Protein AF-A0A352J0R5-F1 (afdb_monomer)

Solvent-accessible surface area (backbone atoms only — not comparable to full-atom values): 6964 Å² total; per-residue (Å²): 135,89,49,68,48,77,48,75,54,64,66,65,82,40,68,66,54,45,51,51,40,41,73,80,72,39,68,82,33,79,90,40,80,91,36,18,59,86,78,42,65,75,86,76,53,65,68,56,52,54,53,46,40,64,73,76,41,72,78,52,58,39,37,41,41,34,20,84,75,66,77,66,92,88,60,70,81,84,41,87,41,55,41,82,39,43,51,73,81,66,46,63,71,96,64,57,87,76,91,55,65,70,66,56,58,73,42,67,87,104

Radius of gyration: 15.02 Å; Cα contacts (8 Å, |Δi|>4): 116; chains: 1; bounding box: 36×22×39 Å

Nearest PDB structures (foldseek):
  7sj2-assembly1_A  TM=8.884E-01  e=3.261E-08  Danio rerio
  7s6n-assembly1_A  TM=8.794E-01  e=9.632E-08  Danio rerio
  7s05-assembly1_A  TM=7.691E-01  e=1.262E-06  Homo sapiens
  7dxi-assembly1_B  TM=8.396E-01  e=7.848E-06  Drosophila melanogaster
  7s06-assembly1_B  TM=6.844E-01  e=3.483E-06  Homo sapiens

Foldseek 3Di:
DAAEAEDEAEACPPPVNQVVCCVPVNAQDCVDPLSHPVLHDDPVCVVVVVVCCVPPPVRHQAYEYEYCPDDDPPDDPPPNRYDYHYLVVQQDPVCPPDDDVVSSVVRPVD

Structure (mmCIF, N/CA/C/O backbone):
data_AF-A0A352J0R5-F1
#
_entry.id   AF-A0A352J0R5-F1
#
loop_
_atom_site.group_PDB
_atom_site.id
_atom_site.type_symbol
_atom_site.label_atom_id
_atom_site.label_alt_id
_atom_site.label_comp_id
_atom_site.label_asym_id
_atom_site.label_entity_id
_atom_site.label_seq_id
_atom_site.pdbx_PDB_ins_code
_atom_site.Cartn_x
_atom_site.Cartn_y
_atom_site.Cartn_z
_atom_site.occupancy
_atom_site.B_iso_or_equiv
_atom_site.auth_seq_id
_atom_site.auth_comp_id
_atom_site.auth_asym_id
_atom_site.auth_atom_id
_atom_site.pdbx_PDB_model_num
ATOM 1 N N . MET A 1 1 ? -21.538 7.563 12.787 1.00 81.69 1 MET A N 1
ATOM 2 C CA . MET A 1 1 ? -20.882 7.376 11.480 1.00 81.69 1 MET A CA 1
ATOM 3 C C . MET A 1 1 ? -19.617 6.594 11.735 1.00 81.69 1 MET A C 1
ATOM 5 O O . MET A 1 1 ? -18.847 7.007 12.594 1.00 81.69 1 MET A O 1
ATOM 9 N N . GLU A 1 2 ? -19.467 5.447 11.090 1.00 93.94 2 GLU A N 1
ATOM 10 C CA . GLU A 1 2 ? -18.232 4.671 11.166 1.00 93.94 2 GLU A CA 1
ATOM 11 C C . GLU A 1 2 ? -17.224 5.229 10.161 1.00 93.94 2 GLU A C 1
ATOM 13 O O . GLU A 1 2 ? -17.620 5.713 9.103 1.00 93.94 2 GLU A O 1
ATOM 18 N N . ILE A 1 3 ? -15.942 5.207 10.521 1.00 97.31 3 ILE A N 1
ATOM 19 C CA . ILE A 1 3 ? -14.856 5.731 9.693 1.00 97.31 3 ILE A CA 1
ATOM 20 C C . ILE A 1 3 ? -13.793 4.653 9.554 1.00 97.31 3 ILE A C 1
ATOM 22 O O . ILE A 1 3 ? -13.360 4.069 10.554 1.00 97.31 3 ILE A O 1
ATOM 26 N N . ASP A 1 4 ? -13.350 4.460 8.319 1.00 97.75 4 ASP A N 1
ATOM 27 C CA . ASP A 1 4 ? -12.259 3.570 7.959 1.00 97.75 4 ASP A CA 1
ATOM 28 C C . ASP A 1 4 ? -11.110 4.363 7.354 1.00 97.75 4 ASP A C 1
ATOM 30 O O . ASP A 1 4 ? -11.306 5.436 6.777 1.00 97.75 4 ASP A O 1
ATOM 34 N N . PHE A 1 5 ? -9.908 3.811 7.461 1.00 97.94 5 PHE A N 1
ATOM 35 C CA . PHE A 1 5 ? -8.747 4.306 6.736 1.00 97.94 5 PHE A CA 1
ATOM 36 C C . PHE A 1 5 ? -8.407 3.366 5.593 1.00 97.94 5 PHE A C 1
ATOM 38 O O . PHE A 1 5 ? -8.466 2.149 5.746 1.00 97.94 5 PHE A O 1
ATOM 45 N N . VAL A 1 6 ? -8.016 3.943 4.463 1.00 97.62 6 VAL A N 1
ATOM 46 C CA . VAL A 1 6 ? -7.487 3.214 3.313 1.00 97.62 6 VAL A CA 1
ATOM 47 C C . VAL A 1 6 ? -6.074 3.719 3.075 1.00 97.62 6 VAL A C 1
ATOM 49 O O . VAL A 1 6 ? -5.847 4.928 3.053 1.00 97.62 6 VAL A O 1
ATOM 52 N N . ILE A 1 7 ? -5.118 2.804 2.957 1.00 96.81 7 ILE A N 1
ATOM 53 C CA . ILE A 1 7 ? -3.718 3.144 2.710 1.00 96.81 7 ILE A CA 1
ATOM 54 C C . ILE A 1 7 ? -3.101 2.141 1.745 1.00 96.81 7 ILE A C 1
ATOM 56 O O . ILE A 1 7 ? -3.229 0.931 1.927 1.00 96.81 7 ILE A O 1
ATOM 60 N N . THR A 1 8 ? -2.428 2.665 0.726 1.00 96.56 8 THR A N 1
ATOM 61 C CA . THR A 1 8 ? -1.685 1.889 -0.266 1.00 96.56 8 THR A CA 1
ATOM 62 C C . THR A 1 8 ? -0.217 1.783 0.126 1.00 96.56 8 THR A C 1
ATOM 64 O O . THR A 1 8 ? 0.367 2.764 0.595 1.00 96.56 8 THR A O 1
ATOM 67 N N . TRP A 1 9 ? 0.406 0.634 -0.112 1.00 96.62 9 TRP A N 1
ATOM 68 C CA . TRP A 1 9 ? 1.843 0.457 0.096 1.00 96.62 9 TRP A CA 1
ATOM 69 C C . TRP A 1 9 ? 2.437 -0.601 -0.833 1.00 96.62 9 TRP A C 1
ATOM 71 O O . TRP A 1 9 ? 1.760 -1.547 -1.239 1.00 96.62 9 TRP A O 1
ATOM 81 N N . VAL A 1 10 ? 3.724 -0.432 -1.126 1.00 96.25 10 VAL A N 1
ATOM 82 C CA . VAL A 1 10 ? 4.558 -1.353 -1.892 1.00 96.25 10 VAL A CA 1
ATOM 83 C C . VAL A 1 10 ? 5.976 -1.347 -1.318 1.00 96.25 10 VAL A C 1
ATOM 85 O O . VAL A 1 10 ? 6.467 -0.307 -0.881 1.00 96.25 10 VAL A O 1
ATOM 88 N N . ASP A 1 11 ? 6.637 -2.497 -1.345 1.00 95.44 11 ASP A N 1
ATOM 89 C CA . ASP A 1 11 ? 8.071 -2.658 -1.141 1.00 95.44 11 ASP A CA 1
ATOM 90 C C . ASP A 1 11 ? 8.768 -2.813 -2.492 1.00 95.44 11 ASP A C 1
ATOM 92 O O . ASP A 1 11 ? 8.689 -3.858 -3.147 1.00 95.44 11 ASP A O 1
ATOM 96 N N . MET A 1 12 ? 9.493 -1.769 -2.895 1.00 93.94 12 MET A N 1
ATOM 97 C CA . MET A 1 12 ? 10.302 -1.784 -4.117 1.00 93.94 12 MET A CA 1
ATOM 98 C C . MET A 1 12 ? 11.494 -2.745 -4.066 1.00 93.94 12 MET A C 1
ATOM 100 O O . MET A 1 12 ? 12.139 -2.965 -5.092 1.00 93.94 12 MET A O 1
ATOM 104 N N . ASN A 1 13 ? 11.838 -3.278 -2.890 1.00 94.06 13 ASN A N 1
ATOM 105 C CA . ASN A 1 13 ? 12.942 -4.221 -2.729 1.00 94.06 13 ASN A CA 1
ATOM 106 C C . ASN A 1 13 ? 12.508 -5.683 -2.891 1.00 94.06 13 ASN A C 1
ATOM 108 O O . ASN A 1 13 ? 13.376 -6.555 -2.908 1.00 94.06 13 ASN A O 1
ATOM 112 N N . ASP A 1 14 ? 11.207 -5.972 -3.041 1.00 95.31 14 ASP A N 1
ATOM 113 C CA . ASP A 1 14 ? 10.740 -7.329 -3.343 1.00 95.31 14 ASP A CA 1
ATOM 114 C C . ASP A 1 14 ? 11.260 -7.756 -4.730 1.00 95.31 14 ASP A C 1
ATOM 116 O O . ASP A 1 14 ? 10.914 -7.131 -5.741 1.00 95.31 14 ASP A O 1
ATOM 120 N N . PRO A 1 15 ? 12.052 -8.843 -4.825 1.00 95.25 15 PRO A N 1
ATOM 121 C CA . PRO A 1 15 ? 12.601 -9.302 -6.097 1.00 95.25 15 PRO A CA 1
ATOM 122 C C . PRO A 1 15 ? 11.537 -9.650 -7.143 1.00 95.25 15 PRO A C 1
ATOM 124 O O . PRO A 1 15 ? 11.790 -9.518 -8.343 1.00 95.25 15 PRO A O 1
ATOM 127 N N . ARG A 1 16 ? 10.348 -10.101 -6.718 1.00 95.12 16 ARG A N 1
ATOM 128 C CA . ARG A 1 16 ? 9.235 -10.387 -7.637 1.00 95.12 16 ARG A CA 1
ATOM 129 C C . ARG A 1 16 ? 8.683 -9.094 -8.218 1.00 95.12 16 ARG A C 1
ATOM 131 O O . ARG A 1 16 ? 8.581 -8.980 -9.433 1.00 95.12 16 ARG A O 1
ATOM 138 N N . TRP A 1 17 ? 8.447 -8.100 -7.363 1.00 95.88 17 TRP A N 1
ATOM 139 C CA . TRP A 1 17 ? 7.988 -6.781 -7.792 1.00 95.88 17 TRP A CA 1
ATOM 140 C C . TRP A 1 17 ? 8.977 -6.126 -8.760 1.00 95.88 17 TRP A C 1
ATOM 142 O O . TRP A 1 17 ? 8.578 -5.650 -9.818 1.00 95.88 17 TRP A O 1
ATOM 152 N N . GLN A 1 18 ? 10.279 -6.170 -8.455 1.00 95.44 18 GLN A N 1
ATOM 153 C CA . GLN A 1 18 ? 11.322 -5.629 -9.336 1.00 95.44 18 GLN A CA 1
ATOM 154 C C . GLN A 1 18 ? 11.353 -6.321 -10.699 1.00 95.44 18 GLN A C 1
ATOM 156 O O . GLN A 1 18 ? 11.548 -5.665 -11.724 1.00 95.44 18 GLN A O 1
ATOM 161 N N . LYS A 1 19 ? 11.169 -7.647 -10.719 1.00 95.81 19 LYS A N 1
ATOM 162 C CA . LYS A 1 19 ? 11.106 -8.424 -11.957 1.00 95.81 19 LYS A CA 1
ATOM 163 C C . LYS A 1 19 ? 9.904 -8.009 -12.802 1.00 95.81 19 LYS A C 1
ATOM 165 O O . LYS A 1 19 ? 10.076 -7.771 -13.995 1.00 95.81 19 LYS A O 1
ATOM 170 N N . ASP A 1 20 ? 8.725 -7.903 -12.201 1.00 95.69 20 ASP A N 1
ATOM 171 C CA . ASP A 1 20 ? 7.508 -7.539 -12.927 1.00 95.69 20 ASP A CA 1
ATOM 172 C C . ASP A 1 20 ? 7.576 -6.083 -13.406 1.00 95.69 20 ASP A C 1
ATOM 174 O O . ASP A 1 20 ? 7.347 -5.811 -14.585 1.00 95.69 20 ASP A O 1
ATOM 178 N N . PHE A 1 21 ? 8.025 -5.157 -12.556 1.00 95.88 21 PHE A N 1
ATOM 179 C CA . PHE A 1 21 ? 8.264 -3.766 -12.943 1.00 95.88 21 PHE A CA 1
ATOM 180 C C . PHE A 1 21 ? 9.223 -3.673 -14.141 1.00 95.88 21 PHE A C 1
ATOM 182 O O . PHE A 1 21 ? 8.930 -2.988 -15.120 1.00 95.88 21 PHE A O 1
ATOM 189 N N . ALA A 1 22 ? 10.321 -4.439 -14.126 1.00 95.19 22 ALA A N 1
ATOM 190 C CA . ALA A 1 22 ? 11.277 -4.490 -15.231 1.00 95.19 22 ALA A CA 1
ATOM 191 C C . ALA A 1 22 ? 10.671 -4.977 -16.556 1.00 95.19 22 ALA A C 1
ATOM 193 O O . ALA A 1 22 ? 11.068 -4.491 -17.618 1.00 95.19 22 ALA A O 1
ATOM 194 N N . ILE A 1 23 ? 9.730 -5.923 -16.502 1.00 96.56 23 ILE A N 1
ATOM 195 C CA . ILE A 1 23 ? 9.058 -6.484 -17.682 1.00 96.56 23 ILE A CA 1
ATOM 196 C C . ILE A 1 23 ? 8.061 -5.483 -18.277 1.00 96.56 23 ILE A C 1
ATOM 198 O O . ILE A 1 23 ? 8.039 -5.309 -19.495 1.00 96.56 23 ILE A O 1
ATOM 202 N N . TYR A 1 24 ? 7.249 -4.833 -17.439 1.00 95.44 24 TYR A N 1
ATOM 203 C CA . TYR A 1 24 ? 6.096 -4.044 -17.895 1.00 95.44 24 TYR A CA 1
ATOM 204 C C . TYR A 1 24 ? 6.336 -2.530 -17.941 1.00 95.44 24 TYR A C 1
ATOM 206 O O . 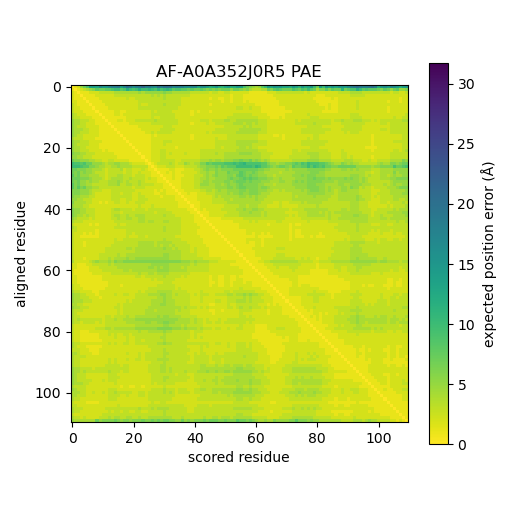TYR A 1 24 ? 5.677 -1.830 -18.706 1.00 95.44 24 TYR A O 1
ATOM 214 N N . SER A 1 25 ? 7.264 -2.008 -17.140 1.00 93.38 25 SER A N 1
ATOM 215 C CA . SER A 1 25 ? 7.565 -0.569 -17.030 1.00 93.38 25 SER A CA 1
ATOM 216 C C . SER A 1 25 ? 9.020 -0.228 -17.366 1.00 93.38 25 SER A C 1
ATOM 218 O O . SER A 1 25 ? 9.367 0.943 -17.496 1.00 93.38 25 SER A O 1
ATOM 220 N N . GLY A 1 26 ? 9.870 -1.237 -17.567 1.00 90.81 26 GLY A N 1
ATOM 221 C CA . GLY A 1 26 ? 11.297 -1.052 -17.797 1.00 90.81 26 GLY A CA 1
ATOM 222 C C . GLY A 1 26 ? 12.068 -0.881 -16.490 1.00 90.81 26 GLY A C 1
ATOM 223 O O . GLY A 1 26 ? 11.627 -1.268 -15.414 1.00 90.81 26 GLY A O 1
ATOM 224 N N . LYS A 1 27 ? 13.283 -0.345 -16.567 1.00 90.56 27 LYS A N 1
ATOM 225 C CA . LYS A 1 27 ? 14.141 -0.208 -15.384 1.00 90.56 27 LYS A CA 1
ATOM 226 C C . LYS A 1 27 ? 13.817 1.074 -14.630 1.00 90.56 27 LYS A C 1
ATOM 228 O O . LYS A 1 27 ? 13.413 2.063 -15.231 1.00 90.56 27 LYS A O 1
ATOM 233 N N . ILE A 1 28 ? 14.078 1.052 -13.326 1.00 92.69 28 ILE A N 1
ATOM 234 C CA . ILE A 1 28 ? 14.129 2.265 -12.517 1.00 92.69 28 ILE A CA 1
ATOM 235 C C . ILE A 1 28 ? 15.073 3.273 -13.180 1.00 92.69 28 ILE A C 1
ATOM 237 O O . ILE A 1 28 ? 16.230 2.961 -13.473 1.00 92.69 28 ILE A O 1
ATOM 241 N N . ASP A 1 29 ? 14.556 4.477 -13.397 1.00 94.06 29 ASP A N 1
ATOM 242 C CA . ASP A 1 29 ? 15.260 5.587 -14.023 1.00 94.06 29 ASP A CA 1
ATOM 243 C C . ASP A 1 29 ? 14.859 6.885 -13.321 1.00 94.06 29 ASP A C 1
ATOM 245 O O . ASP A 1 29 ? 13.761 7.407 -13.494 1.00 94.06 29 ASP A O 1
ATOM 249 N N . ASN A 1 30 ? 15.775 7.433 -12.522 1.00 94.88 30 ASN A N 1
ATOM 250 C CA . ASN A 1 30 ? 15.533 8.661 -11.768 1.00 94.88 30 ASN A CA 1
ATOM 251 C C . ASN A 1 30 ? 15.482 9.925 -12.645 1.00 94.88 30 ASN A C 1
ATOM 253 O O . ASN A 1 30 ? 15.173 10.999 -12.127 1.00 94.88 30 ASN A O 1
ATOM 257 N N . THR A 1 31 ? 15.758 9.823 -13.949 1.00 96.00 31 THR A N 1
ATOM 258 C CA . THR A 1 31 ? 15.536 10.918 -14.906 1.00 96.00 31 THR A CA 1
ATOM 259 C C . THR A 1 31 ? 14.086 10.981 -15.396 1.00 96.00 31 THR A C 1
ATOM 261 O O . THR A 1 31 ? 13.647 12.026 -15.879 1.00 96.00 31 THR A O 1
ATOM 264 N N . VAL A 1 32 ? 13.313 9.905 -15.203 1.00 93.81 32 VAL A N 1
ATOM 265 C CA . VAL A 1 32 ? 11.897 9.805 -15.567 1.00 93.81 32 VAL A CA 1
ATOM 266 C C . VAL A 1 32 ? 11.059 9.700 -14.295 1.00 93.81 32 VAL A C 1
ATOM 268 O O . VAL A 1 32 ? 11.127 8.734 -13.547 1.00 93.81 32 VAL A O 1
ATOM 271 N N . ASN A 1 33 ? 10.217 10.700 -14.042 1.00 89.25 33 ASN A N 1
ATOM 272 C CA . ASN A 1 33 ? 9.449 10.827 -12.796 1.00 89.25 33 ASN A CA 1
ATOM 273 C C . ASN A 1 33 ? 8.565 9.604 -12.460 1.00 89.25 33 ASN A C 1
ATOM 275 O O . ASN A 1 33 ? 8.379 9.286 -11.288 1.00 89.25 33 ASN A O 1
ATOM 279 N N . GLU A 1 34 ? 8.018 8.932 -13.475 1.00 89.81 34 GLU A N 1
ATOM 280 C CA . GLU A 1 34 ? 7.180 7.730 -13.328 1.00 89.81 34 GLU A CA 1
ATOM 281 C C . GLU A 1 34 ? 7.992 6.472 -12.982 1.00 89.81 34 GLU A C 1
ATOM 283 O O . GLU A 1 34 ? 7.460 5.547 -12.377 1.00 89.81 34 GLU A O 1
ATOM 288 N N . LEU A 1 35 ? 9.285 6.461 -13.324 1.00 93.25 35 LEU A N 1
ATOM 289 C CA . LEU A 1 35 ? 10.210 5.346 -13.103 1.00 93.25 35 LEU A CA 1
ATOM 290 C C . LEU A 1 35 ? 11.185 5.609 -11.948 1.00 93.25 35 LEU A C 1
ATOM 292 O O . LEU A 1 35 ? 12.072 4.797 -11.686 1.00 93.25 35 LEU A O 1
ATOM 296 N N . SER A 1 36 ? 11.057 6.748 -11.266 1.00 94.56 36 SER A N 1
ATOM 297 C CA . SER A 1 36 ? 11.963 7.122 -10.187 1.00 94.56 36 SER A CA 1
ATOM 298 C C . SER A 1 36 ? 11.709 6.295 -8.931 1.00 94.56 36 SER A C 1
ATOM 300 O O . SER A 1 36 ? 10.571 6.119 -8.497 1.00 94.56 36 SER A O 1
ATOM 302 N N . GLU A 1 37 ? 12.793 5.906 -8.258 1.00 93.81 37 GLU A N 1
ATOM 303 C CA . GLU A 1 37 ? 12.752 5.271 -6.935 1.00 93.81 37 GLU A CA 1
ATOM 304 C C . GLU A 1 37 ? 11.915 6.054 -5.925 1.00 93.81 37 GLU A C 1
ATOM 306 O O . GLU A 1 37 ? 11.296 5.467 -5.042 1.00 93.81 37 GLU A O 1
ATOM 311 N N . ALA A 1 38 ? 11.879 7.385 -6.041 1.00 93.00 38 ALA A N 1
ATOM 312 C CA . ALA A 1 38 ? 11.140 8.242 -5.123 1.00 93.00 38 ALA A CA 1
ATOM 313 C C . ALA A 1 38 ? 9.634 7.926 -5.087 1.00 93.00 38 ALA A C 1
ATOM 315 O O . ALA A 1 38 ? 8.974 8.268 -4.109 1.00 93.00 38 ALA A O 1
ATOM 316 N N . ARG A 1 39 ? 9.098 7.266 -6.124 1.00 91.56 39 ARG A N 1
ATOM 317 C CA . ARG A 1 39 ? 7.700 6.821 -6.190 1.00 91.56 39 ARG A CA 1
ATOM 318 C C . ARG A 1 39 ? 7.410 5.570 -5.365 1.00 91.56 39 ARG A C 1
ATOM 320 O O . ARG A 1 39 ? 6.262 5.376 -4.984 1.00 91.56 39 ARG A O 1
ATOM 327 N N . PHE A 1 40 ? 8.424 4.754 -5.084 1.00 94.06 40 PHE A N 1
ATOM 328 C CA . PHE A 1 40 ? 8.251 3.419 -4.497 1.00 94.06 40 PHE A CA 1
ATOM 329 C C . PHE A 1 40 ? 9.052 3.203 -3.206 1.00 94.06 40 PHE A C 1
ATOM 331 O O . PHE A 1 40 ? 8.872 2.200 -2.520 1.00 94.06 40 PHE A O 1
ATOM 338 N N . ARG A 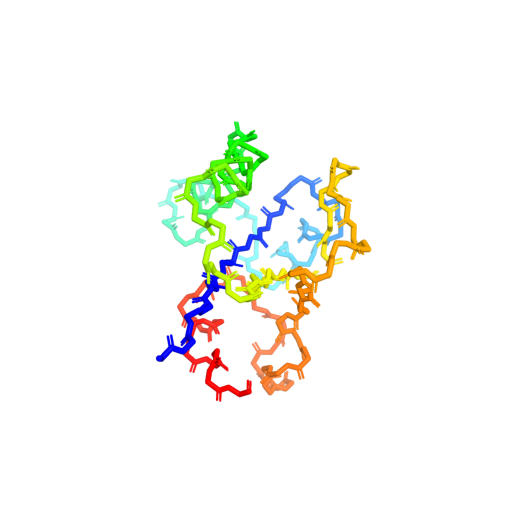1 41 ? 9.959 4.126 -2.872 1.00 93.62 41 ARG A N 1
ATOM 339 C CA . ARG A 1 41 ? 10.851 4.015 -1.717 1.00 93.62 41 ARG A CA 1
ATOM 340 C C . ARG A 1 41 ? 10.083 4.004 -0.397 1.00 93.62 41 ARG A C 1
ATOM 342 O O . ARG A 1 41 ? 9.426 4.982 -0.044 1.00 93.62 41 ARG A O 1
ATOM 349 N N . ASP A 1 42 ? 10.298 2.954 0.390 1.00 92.88 42 ASP A N 1
ATOM 350 C CA . ASP A 1 42 ? 9.872 2.891 1.787 1.00 92.88 42 ASP A CA 1
ATOM 351 C C . ASP A 1 42 ? 10.977 3.413 2.724 1.00 92.88 42 ASP A C 1
ATOM 353 O O . ASP A 1 42 ? 12.127 2.980 2.674 1.00 92.88 42 ASP A O 1
ATOM 357 N N . TYR A 1 43 ? 10.617 4.343 3.611 1.00 93.25 43 TYR A N 1
ATOM 358 C CA . TYR A 1 43 ? 11.491 4.881 4.662 1.00 93.25 43 TYR A CA 1
ATOM 359 C C . TYR A 1 43 ? 11.375 4.119 5.997 1.00 93.25 43 TYR A C 1
ATOM 361 O O . TYR A 1 43 ? 11.925 4.545 7.014 1.00 93.25 43 TYR A O 1
ATOM 369 N N . GLY A 1 44 ? 10.616 3.021 6.040 1.00 93.88 44 GLY A N 1
ATOM 370 C CA . GLY A 1 44 ? 10.361 2.237 7.250 1.00 93.88 44 GLY A CA 1
ATOM 371 C C . GLY A 1 44 ? 9.451 2.948 8.257 1.00 93.88 44 GLY A C 1
ATOM 372 O O . GLY A 1 44 ? 9.423 2.589 9.440 1.00 93.88 44 GLY A O 1
ATOM 373 N N . LEU A 1 45 ? 8.715 3.970 7.806 1.00 96.00 45 LEU A N 1
ATOM 374 C CA . LEU A 1 45 ? 7.852 4.801 8.650 1.00 96.00 45 LEU A CA 1
ATOM 375 C C . LEU A 1 45 ? 6.462 4.194 8.867 1.00 96.00 45 LEU A C 1
ATO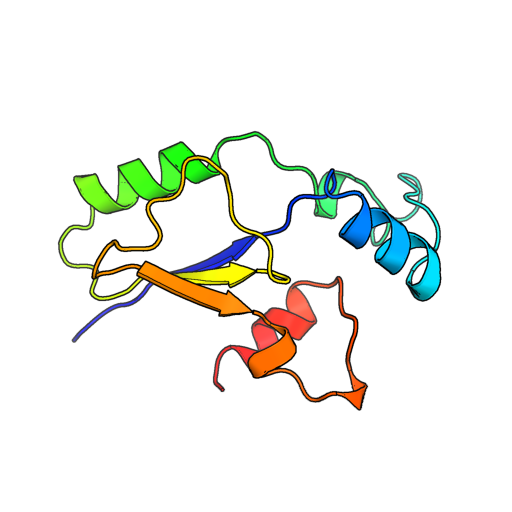M 377 O O . LEU A 1 45 ? 5.796 4.524 9.851 1.00 96.00 45 LEU A O 1
ATOM 381 N N . LEU A 1 46 ? 6.046 3.265 8.003 1.00 96.56 46 LEU A N 1
ATOM 382 C CA . LEU A 1 46 ? 4.706 2.681 8.021 1.00 96.56 46 LEU A CA 1
ATOM 383 C C . LEU A 1 46 ? 4.363 2.022 9.371 1.00 96.56 46 LEU A C 1
ATOM 385 O O . LEU A 1 46 ? 3.266 2.213 9.892 1.00 96.56 46 LEU A O 1
ATOM 389 N N . LYS A 1 47 ? 5.323 1.347 10.017 1.00 96.75 47 LYS A N 1
ATOM 390 C CA . LYS A 1 47 ? 5.124 0.758 11.357 1.00 96.75 47 LYS A CA 1
ATOM 391 C C . LYS A 1 47 ? 4.742 1.794 12.419 1.00 96.75 47 LYS A C 1
ATOM 393 O O . LYS A 1 47 ? 3.976 1.498 13.334 1.00 96.75 47 LYS A O 1
ATOM 398 N N . TYR A 1 48 ? 5.275 3.012 12.315 1.00 97.75 48 TYR A N 1
ATOM 399 C CA . TYR A 1 48 ? 4.962 4.097 13.244 1.00 97.75 48 TYR A CA 1
ATOM 400 C C . TYR A 1 48 ? 3.611 4.730 12.923 1.00 97.75 48 TYR A C 1
ATOM 402 O O . TYR A 1 48 ? 2.899 5.106 13.850 1.00 97.75 48 TYR A O 1
ATOM 410 N N . TRP A 1 49 ? 3.231 4.780 11.644 1.00 97.50 49 TRP A N 1
ATOM 411 C CA . TRP A 1 49 ? 1.893 5.195 11.226 1.00 97.50 49 TRP A CA 1
ATOM 412 C C . TRP A 1 49 ? 0.813 4.278 11.826 1.00 97.50 49 TRP A C 1
ATOM 414 O O . TRP A 1 49 ? -0.090 4.771 12.504 1.00 97.50 49 TRP A O 1
ATOM 424 N N . PHE A 1 50 ? 0.967 2.950 11.715 1.00 97.25 50 PHE A N 1
ATOM 425 C CA . PHE A 1 50 ? 0.041 1.986 12.335 1.00 97.25 50 PHE A CA 1
ATOM 426 C C . PHE A 1 50 ? -0.017 2.113 13.865 1.00 97.25 50 PHE A C 1
ATOM 428 O O . PHE A 1 50 ? -1.106 2.159 14.437 1.00 97.25 50 PHE A O 1
ATOM 435 N N . ARG A 1 51 ? 1.136 2.248 14.538 1.00 96.56 51 ARG A N 1
ATOM 436 C CA . ARG A 1 51 ? 1.185 2.491 15.996 1.00 96.56 51 ARG A CA 1
ATOM 437 C C . ARG A 1 51 ? 0.514 3.806 16.395 1.00 96.56 51 ARG A C 1
ATOM 439 O O . ARG A 1 51 ? -0.108 3.890 17.452 1.00 96.56 51 ARG A O 1
ATOM 446 N N . GLY A 1 52 ? 0.646 4.836 15.562 1.00 97.56 52 GLY A N 1
ATOM 447 C CA . GLY A 1 52 ? -0.034 6.113 15.750 1.00 97.56 52 GLY A CA 1
ATOM 448 C C . GLY A 1 52 ? -1.550 5.945 15.707 1.00 97.56 52 GLY A C 1
ATOM 449 O O . GLY A 1 52 ? -2.241 6.421 16.603 1.00 97.56 52 GLY A O 1
ATOM 450 N N . ILE A 1 53 ? -2.062 5.206 14.726 1.00 96.69 53 ILE A N 1
ATOM 451 C CA . ILE A 1 53 ? -3.501 4.940 14.589 1.00 96.69 53 ILE A CA 1
ATOM 452 C C . ILE A 1 53 ? -4.051 4.158 15.772 1.00 96.69 53 ILE A C 1
ATOM 454 O O . ILE A 1 53 ? -5.078 4.532 16.338 1.00 96.69 53 ILE A O 1
ATOM 458 N N . GLU A 1 54 ? -3.358 3.098 16.174 1.00 95.12 54 GLU A N 1
ATOM 459 C CA . GLU A 1 54 ? -3.762 2.290 17.323 1.00 95.12 54 GLU A CA 1
ATOM 460 C C . GLU A 1 54 ? -3.875 3.144 18.596 1.00 95.12 54 GLU A C 1
ATOM 462 O O . GLU A 1 54 ? -4.852 3.036 19.338 1.00 95.12 54 GLU A O 1
ATOM 467 N N . LYS A 1 55 ? -2.913 4.050 18.813 1.00 97.69 55 LYS A N 1
ATOM 468 C CA . LYS A 1 55 ? -2.858 4.899 20.007 1.00 97.69 55 LYS A CA 1
ATOM 469 C C . LYS A 1 55 ? -3.828 6.083 19.974 1.00 97.69 55 LYS A C 1
ATOM 471 O O . LYS A 1 55 ? -4.411 6.413 21.004 1.00 97.69 55 LYS A O 1
ATOM 476 N N . PHE A 1 56 ? -3.950 6.765 18.837 1.00 98.25 56 PHE A N 1
ATOM 477 C CA . PHE A 1 56 ? -4.597 8.082 18.758 1.00 98.25 56 PHE A CA 1
ATOM 478 C C . PHE A 1 56 ? -5.955 8.066 18.053 1.00 98.25 56 PHE A C 1
ATOM 480 O O . PHE A 1 56 ? -6.728 9.013 18.200 1.00 98.25 56 PHE A O 1
ATOM 487 N N . THR A 1 57 ? -6.286 6.996 17.331 1.00 97.25 57 THR A N 1
ATOM 488 C CA . THR A 1 57 ? -7.578 6.848 16.646 1.00 97.25 57 THR A CA 1
ATOM 489 C C . THR A 1 57 ? -8.248 5.512 16.986 1.00 97.25 57 THR A C 1
ATOM 491 O O . THR A 1 57 ? -8.599 4.747 16.086 1.00 97.25 57 THR A O 1
ATOM 494 N N . PRO A 1 58 ? -8.485 5.197 18.278 1.00 95.06 58 PRO A N 1
ATOM 495 C CA . PRO A 1 58 ? -9.120 3.936 18.675 1.00 95.06 58 PRO A CA 1
ATOM 496 C C . PRO A 1 58 ? -10.570 3.813 18.181 1.00 95.06 58 PRO A C 1
ATOM 498 O O . PRO A 1 58 ? -11.126 2.718 18.180 1.00 95.06 58 PRO A O 1
ATOM 501 N N . TRP A 1 59 ? -11.177 4.916 17.742 1.00 96.25 59 TRP A N 1
ATOM 502 C CA . TRP A 1 59 ? -12.506 4.972 17.138 1.00 96.25 59 TRP A CA 1
ATOM 503 C C . TRP A 1 59 ? -12.539 4.513 15.675 1.00 96.25 59 TRP A C 1
ATOM 505 O O . TRP A 1 59 ? -13.630 4.262 15.168 1.00 96.25 59 TRP A O 1
ATOM 515 N N . VAL A 1 60 ? -11.390 4.391 14.990 1.00 97.62 60 VAL A N 1
ATOM 516 C CA . VAL A 1 60 ? -11.371 3.889 13.609 1.00 97.62 60 VAL A CA 1
ATOM 517 C C . VAL A 1 60 ? -11.880 2.453 13.600 1.00 97.62 60 VAL A C 1
ATOM 519 O O . VAL A 1 60 ? -11.507 1.649 14.468 1.00 97.62 60 VAL A O 1
ATOM 522 N N . ARG A 1 61 ? -12.752 2.128 12.649 1.00 97.62 61 ARG A N 1
ATOM 523 C CA . ARG A 1 61 ? -13.378 0.810 12.580 1.00 97.62 61 ARG A CA 1
ATOM 524 C C . ARG A 1 61 ? -12.455 -0.182 11.880 1.00 97.62 61 ARG A C 1
ATOM 526 O O . ARG A 1 61 ? -12.057 -1.169 12.503 1.00 97.62 61 ARG A O 1
ATOM 533 N N . LYS A 1 62 ? -12.076 0.097 10.631 1.00 97.56 62 LYS A N 1
ATOM 534 C CA . LYS A 1 62 ? -11.161 -0.734 9.836 1.00 97.56 62 LYS A CA 1
ATOM 535 C C . LYS A 1 62 ? -10.032 0.078 9.199 1.00 97.56 62 LYS A C 1
ATOM 537 O O . LYS A 1 62 ? -10.158 1.271 8.936 1.00 97.56 62 LYS A O 1
ATOM 542 N N . ILE A 1 63 ? -8.924 -0.607 8.939 1.00 98.12 63 ILE A N 1
ATOM 543 C CA . ILE A 1 63 ? -7.818 -0.148 8.101 1.00 98.12 63 ILE A CA 1
ATOM 544 C C . ILE A 1 63 ? -7.744 -1.101 6.910 1.00 98.12 63 ILE A C 1
ATOM 546 O O . ILE A 1 63 ? -7.401 -2.273 7.077 1.00 98.12 63 ILE A O 1
ATOM 550 N N . HIS A 1 64 ? -8.075 -0.598 5.729 1.00 97.88 64 HIS A N 1
ATOM 551 C CA . HIS A 1 64 ? -7.904 -1.281 4.455 1.00 97.88 64 HIS A CA 1
ATOM 552 C C . HIS A 1 64 ? -6.476 -1.027 3.979 1.00 97.88 64 HIS A C 1
ATOM 554 O O . HIS A 1 64 ? -6.134 0.072 3.541 1.00 97.88 64 HIS A O 1
ATOM 560 N N . PHE A 1 65 ? -5.630 -2.036 4.142 1.00 98.00 65 PHE A N 1
ATOM 561 C CA . PHE A 1 65 ? -4.233 -1.997 3.754 1.00 98.00 65 PHE A CA 1
ATOM 562 C C . PHE A 1 65 ? -4.079 -2.622 2.371 1.00 98.00 65 PHE A C 1
ATOM 564 O O . PHE A 1 65 ? -4.090 -3.845 2.231 1.00 98.00 65 PHE A O 1
ATOM 571 N N . VAL A 1 66 ? -3.999 -1.762 1.360 1.00 98.31 66 VAL A N 1
ATOM 572 C CA . VAL A 1 66 ? -3.978 -2.142 -0.051 1.00 98.31 66 VAL A CA 1
ATOM 573 C C . VAL A 1 66 ? -2.532 -2.321 -0.499 1.00 98.31 66 VAL A C 1
ATOM 575 O O . VAL A 1 66 ? -1.734 -1.385 -0.429 1.00 98.31 66 VAL A O 1
ATOM 578 N N . THR A 1 67 ? -2.186 -3.518 -0.961 1.00 97.25 67 THR A N 1
ATOM 579 C CA . THR A 1 67 ? -0.827 -3.854 -1.410 1.00 97.25 67 THR A CA 1
ATOM 580 C C . THR A 1 67 ? -0.858 -4.569 -2.758 1.00 97.25 67 THR A C 1
ATOM 582 O O . THR A 1 67 ? -1.923 -4.776 -3.336 1.00 97.25 67 THR A O 1
ATOM 585 N N . CYS A 1 68 ? 0.310 -4.927 -3.290 1.00 95.94 68 CYS A N 1
ATOM 586 C CA . CYS A 1 68 ? 0.455 -5.821 -4.444 1.00 95.94 68 CYS A CA 1
ATOM 587 C C . CYS A 1 68 ? 0.749 -7.269 -3.993 1.00 95.94 68 CYS A C 1
ATOM 589 O O . CYS A 1 68 ? 1.712 -7.900 -4.427 1.00 95.94 68 CYS A O 1
ATOM 591 N N . GLY A 1 69 ? 0.011 -7.752 -2.986 1.00 94.69 69 GLY A N 1
ATOM 592 C CA . GLY A 1 69 ? 0.214 -9.073 -2.370 1.00 94.69 69 GLY A CA 1
ATOM 593 C C . GLY A 1 69 ? 1.361 -9.143 -1.352 1.00 94.69 69 GLY A C 1
ATOM 594 O O . GLY A 1 69 ? 1.595 -10.185 -0.737 1.00 94.69 69 GLY A O 1
ATOM 595 N N . GLN A 1 70 ? 2.068 -8.035 -1.141 1.00 95.69 70 GLN A N 1
ATOM 596 C CA . GLN A 1 70 ? 3.156 -7.920 -0.174 1.00 95.69 70 GLN A CA 1
ATOM 597 C C . GLN A 1 70 ? 2.639 -7.648 1.236 1.00 95.69 70 GLN A C 1
ATOM 599 O O . GLN A 1 70 ? 1.575 -7.048 1.425 1.00 95.69 70 GLN A O 1
ATOM 604 N N . LYS A 1 71 ? 3.430 -8.057 2.232 1.00 95.31 71 LYS A N 1
ATOM 605 C CA . LYS A 1 71 ? 3.133 -7.865 3.653 1.00 95.31 71 LYS A CA 1
ATOM 606 C C . LYS A 1 71 ? 4.425 -7.538 4.411 1.00 95.31 71 LYS A C 1
ATOM 608 O O . LYS A 1 71 ? 5.378 -8.306 4.301 1.00 95.31 71 LYS A O 1
ATOM 613 N N . PRO A 1 72 ? 4.480 -6.435 5.178 1.00 95.50 72 PRO A N 1
ATOM 614 C CA . PRO A 1 72 ? 5.626 -6.148 6.031 1.00 95.50 72 PRO A CA 1
ATOM 615 C C . PRO A 1 72 ? 5.792 -7.209 7.126 1.00 95.50 72 PRO A C 1
ATOM 617 O O . PRO A 1 72 ? 4.820 -7.567 7.785 1.00 95.50 72 PRO A O 1
ATOM 620 N N . GLU A 1 73 ? 7.024 -7.642 7.398 1.00 94.50 73 GLU A N 1
ATOM 621 C CA . GLU A 1 73 ? 7.313 -8.701 8.388 1.00 94.50 73 GLU A CA 1
ATOM 622 C C . GLU A 1 73 ? 6.838 -8.376 9.814 1.00 94.50 73 GLU A C 1
ATOM 624 O O . GLU A 1 73 ? 6.541 -9.262 10.609 1.00 94.50 73 GLU A O 1
ATOM 629 N N . TRP A 1 74 ? 6.769 -7.090 10.160 1.00 95.38 74 TRP A N 1
ATOM 630 C CA . TRP A 1 74 ? 6.346 -6.623 11.481 1.00 95.38 74 TRP A CA 1
ATOM 631 C C . TRP A 1 74 ? 4.820 -6.542 11.644 1.00 95.38 74 TRP A C 1
ATOM 633 O O . TRP A 1 74 ? 4.345 -6.207 12.733 1.00 95.38 74 TRP A O 1
ATOM 643 N N . LEU A 1 75 ? 4.046 -6.775 10.580 1.00 96.44 75 LEU A N 1
ATOM 644 C CA . LEU A 1 75 ? 2.598 -6.596 10.579 1.00 96.44 75 LEU A CA 1
ATOM 645 C C . LEU A 1 75 ? 1.895 -7.794 11.235 1.00 96.44 75 LEU A C 1
ATOM 647 O O . LEU A 1 75 ? 2.072 -8.937 10.829 1.00 96.44 75 LEU A O 1
ATOM 651 N N . ASN A 1 76 ? 1.031 -7.533 12.220 1.00 95.81 76 ASN A N 1
ATOM 652 C CA . ASN A 1 76 ? 0.137 -8.558 12.757 1.00 95.81 76 ASN A CA 1
ATOM 653 C C . ASN A 1 76 ? -1.105 -8.692 11.866 1.00 95.81 76 ASN A C 1
ATOM 655 O O . ASN A 1 76 ? -2.080 -7.957 12.030 1.00 95.81 76 ASN A O 1
ATOM 659 N N . GLU A 1 77 ? -1.077 -9.657 10.951 1.00 95.62 77 GLU A N 1
ATOM 660 C CA . GLU A 1 77 ? -2.165 -9.918 9.999 1.00 95.62 77 GLU A CA 1
ATOM 661 C C . GLU A 1 77 ? -3.498 -10.288 10.667 1.00 95.62 77 GLU A C 1
ATOM 663 O O . GLU A 1 77 ? -4.562 -10.054 10.102 1.00 95.62 77 GLU A O 1
ATOM 668 N N . ASN A 1 78 ? -3.452 -10.820 11.891 1.00 96.25 78 ASN A N 1
ATOM 669 C CA . ASN A 1 78 ? -4.633 -11.284 12.621 1.00 96.25 78 ASN A CA 1
ATOM 670 C C . ASN A 1 78 ? -5.330 -10.169 13.417 1.00 96.25 78 ASN A C 1
ATOM 672 O O . ASN A 1 78 ? -6.255 -10.438 14.187 1.00 96.25 78 ASN A O 1
ATOM 676 N N . HIS A 1 79 ? -4.886 -8.916 13.290 1.00 96.62 79 HIS A N 1
ATOM 677 C CA . HIS A 1 79 ? -5.503 -7.805 14.001 1.00 96.62 79 HIS A CA 1
ATOM 678 C C . HIS A 1 79 ? -6.928 -7.549 13.480 1.00 96.62 79 HIS A C 1
ATOM 680 O O . HIS A 1 79 ? -7.137 -7.303 12.297 1.00 96.62 79 HIS A O 1
ATOM 686 N N . SER A 1 80 ? -7.925 -7.527 14.370 1.00 96.44 80 SER A N 1
ATOM 687 C CA . SER A 1 80 ? -9.353 -7.472 13.999 1.00 96.44 80 SER A CA 1
ATOM 688 C C . SER A 1 80 ? -9.742 -6.261 13.137 1.00 96.44 80 SER A C 1
ATOM 690 O O . SER A 1 80 ? -10.596 -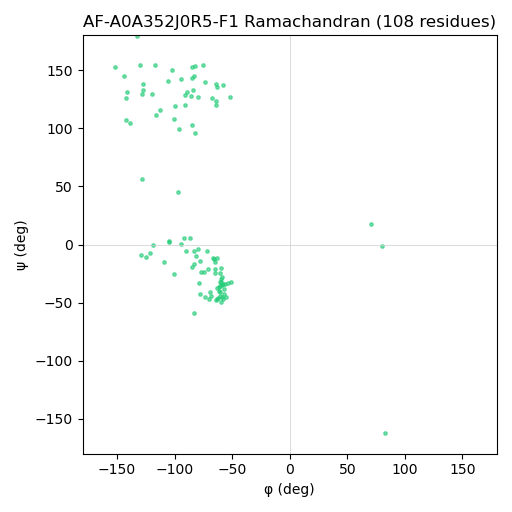6.361 12.252 1.00 96.44 80 SER A O 1
ATOM 692 N N . LYS A 1 81 ? -9.093 -5.113 13.369 1.00 97.00 81 LYS A N 1
ATOM 693 C CA . LYS A 1 81 ? -9.294 -3.881 12.588 1.00 97.00 81 LYS A CA 1
ATOM 694 C C . LYS A 1 81 ? -8.523 -3.835 11.271 1.00 97.00 81 LYS A C 1
ATOM 696 O O . LYS A 1 81 ? -8.759 -2.931 10.480 1.00 97.00 81 LYS A O 1
ATOM 701 N N . LEU A 1 82 ? -7.603 -4.761 11.027 1.00 97.94 82 LEU A N 1
ATOM 702 C CA . LEU A 1 82 ? -6.839 -4.797 9.788 1.00 97.94 82 LEU A CA 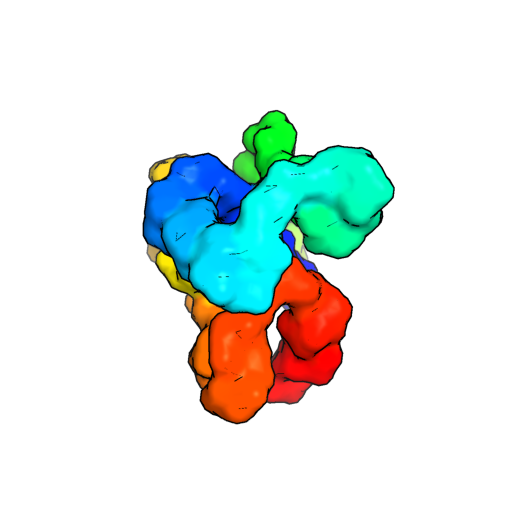1
ATOM 703 C C . LEU A 1 82 ? -7.632 -5.556 8.718 1.00 97.94 82 LEU A C 1
ATOM 705 O O . LEU A 1 82 ? -8.365 -6.508 9.001 1.00 97.94 82 LEU A O 1
ATOM 709 N N . HIS A 1 83 ? -7.536 -5.090 7.484 1.00 97.44 83 HIS A N 1
ATOM 710 C CA . HIS A 1 83 ? -8.033 -5.773 6.303 1.00 97.44 83 HIS A CA 1
ATOM 711 C C . HIS A 1 83 ? -6.986 -5.603 5.209 1.00 97.44 83 HIS A C 1
ATOM 713 O O . HIS A 1 83 ? -6.818 -4.507 4.686 1.00 97.44 83 HIS A O 1
ATOM 719 N N . ILE A 1 84 ? -6.234 -6.664 4.930 1.00 97.75 84 ILE A N 1
ATOM 720 C CA . ILE A 1 84 ? -5.213 -6.665 3.881 1.00 97.75 84 ILE A CA 1
ATOM 721 C C . ILE A 1 84 ? -5.910 -7.003 2.567 1.00 97.75 84 ILE A C 1
ATOM 723 O O 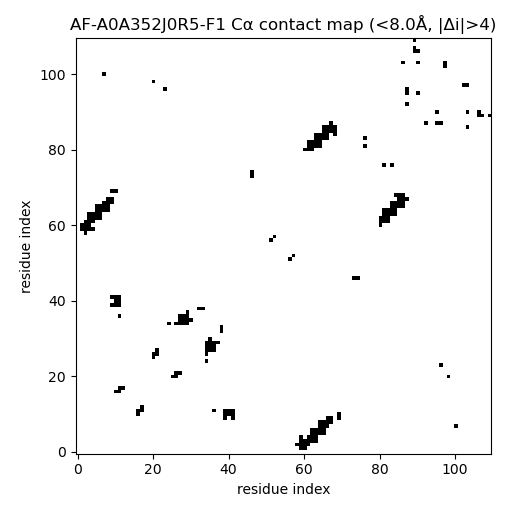. ILE A 1 84 ? -6.629 -7.997 2.508 1.00 97.75 84 ILE A O 1
ATOM 727 N N . VAL A 1 85 ? -5.705 -6.176 1.548 1.00 97.06 85 VAL A N 1
ATOM 728 C CA . VAL A 1 85 ? -6.355 -6.301 0.239 1.00 97.06 85 VAL A CA 1
ATOM 729 C C . VAL A 1 85 ? -5.276 -6.271 -0.837 1.00 97.06 85 VAL A C 1
ATOM 731 O O . VAL A 1 85 ? -4.439 -5.365 -0.825 1.00 97.06 85 VAL A O 1
ATOM 734 N N . ASN A 1 86 ? -5.275 -7.237 -1.758 1.00 97.31 86 ASN A N 1
ATOM 735 C CA . ASN A 1 86 ? -4.432 -7.142 -2.946 1.00 97.31 86 ASN A CA 1
ATOM 736 C C . ASN A 1 86 ? -5.170 -6.308 -3.998 1.00 97.31 86 ASN A C 1
ATOM 738 O O . ASN A 1 86 ? -6.354 -6.525 -4.245 1.00 97.31 86 ASN A O 1
ATOM 742 N N . HIS A 1 87 ? -4.499 -5.341 -4.621 1.00 97.50 87 HIS A N 1
ATOM 743 C CA . HIS A 1 87 ? -5.162 -4.482 -5.602 1.00 97.50 87 HIS A CA 1
ATOM 744 C C . HIS A 1 87 ? -5.640 -5.244 -6.845 1.00 97.50 87 HIS A C 1
ATOM 746 O O . HIS A 1 87 ? -6.600 -4.834 -7.494 1.00 97.50 87 HIS A O 1
ATOM 752 N N . GLU A 1 88 ? -5.015 -6.379 -7.151 1.00 97.06 88 GLU A N 1
ATOM 753 C CA . GLU A 1 88 ? -5.439 -7.268 -8.234 1.00 97.06 88 GLU A CA 1
ATOM 754 C C . GLU A 1 88 ? -6.820 -7.896 -7.980 1.00 97.06 88 GLU A C 1
ATOM 756 O O . GLU A 1 88 ? -7.496 -8.269 -8.932 1.00 97.06 88 GLU A O 1
ATOM 761 N N . ASP A 1 89 ? -7.280 -7.955 -6.723 1.00 97.00 89 ASP A N 1
ATOM 762 C CA . ASP A 1 89 ? -8.572 -8.559 -6.367 1.00 97.00 89 ASP A CA 1
ATOM 763 C C . ASP A 1 89 ? -9.769 -7.709 -6.833 1.00 97.00 89 ASP A C 1
ATOM 765 O O . ASP A 1 89 ? -10.887 -8.215 -6.942 1.00 97.00 89 ASP A O 1
ATOM 769 N N . PHE A 1 90 ? -9.561 -6.411 -7.080 1.00 96.88 90 PHE A N 1
ATOM 770 C CA . PHE A 1 90 ? -10.637 -5.471 -7.413 1.00 96.88 90 PHE A CA 1
ATOM 771 C C . PHE A 1 90 ? -10.381 -4.627 -8.672 1.00 96.88 90 PHE A C 1
ATOM 773 O O . PHE A 1 90 ? -11.294 -3.943 -9.151 1.00 96.88 90 PHE A O 1
ATOM 780 N N . ILE A 1 91 ? -9.170 -4.667 -9.233 1.00 98.06 91 ILE A N 1
ATOM 781 C CA . ILE A 1 91 ? -8.839 -4.013 -10.504 1.00 98.06 91 ILE A CA 1
ATOM 782 C C . ILE A 1 91 ? -9.118 -4.988 -11.661 1.00 98.06 91 ILE A C 1
ATOM 784 O O . ILE A 1 91 ? -8.667 -6.128 -11.611 1.00 98.06 91 ILE A O 1
ATOM 788 N N . PRO A 1 92 ? -9.828 -4.570 -12.728 1.00 97.75 92 PRO A N 1
ATOM 789 C CA . PRO A 1 92 ? -10.061 -5.429 -13.888 1.00 97.75 92 PRO A CA 1
ATOM 790 C C . PRO A 1 92 ? -8.759 -5.923 -14.536 1.00 97.75 92 PRO A C 1
ATOM 792 O O . PRO A 1 92 ? -7.843 -5.130 -14.755 1.00 97.75 92 PRO A O 1
ATOM 795 N N . GLU A 1 93 ? -8.713 -7.206 -14.912 1.00 97.00 93 GLU A N 1
ATOM 796 C CA . GLU A 1 93 ? -7.507 -7.884 -15.420 1.00 97.00 93 GLU A CA 1
ATOM 797 C C . GLU A 1 93 ? -6.833 -7.163 -16.596 1.00 97.00 93 GLU A C 1
ATOM 799 O O . GLU A 1 93 ? -5.609 -7.149 -16.686 1.00 97.00 93 GLU A O 1
ATOM 804 N N . GLN A 1 94 ? -7.595 -6.496 -17.472 1.00 96.81 94 GLN A N 1
ATOM 805 C CA . GLN A 1 94 ? -7.031 -5.756 -18.610 1.00 96.81 94 GLN A CA 1
ATOM 806 C C . GLN A 1 94 ? -6.168 -4.543 -18.215 1.00 96.81 94 GLN A C 1
ATOM 808 O O . GLN A 1 94 ? -5.504 -3.963 -19.074 1.00 96.81 94 GLN A O 1
ATOM 813 N N . TYR A 1 95 ? -6.221 -4.124 -16.949 1.00 96.44 95 TYR A N 1
ATOM 814 C CA . TYR A 1 95 ? -5.426 -3.028 -16.398 1.00 96.44 95 TYR A CA 1
ATOM 815 C C . TYR A 1 95 ? -4.269 -3.515 -15.516 1.00 96.44 95 TYR A C 1
ATOM 817 O O . TYR A 1 95 ? -3.571 -2.686 -14.930 1.00 96.44 95 TYR A O 1
ATOM 825 N N . LEU A 1 96 ? -4.074 -4.832 -15.407 1.00 96.25 96 LEU A N 1
ATOM 826 C CA . LEU A 1 96 ? -3.015 -5.450 -14.617 1.00 96.25 96 LEU A CA 1
ATOM 827 C C . LEU A 1 96 ? -1.856 -5.941 -15.511 1.00 96.25 96 LEU A C 1
ATOM 829 O O . LEU A 1 96 ? -2.090 -6.335 -16.656 1.00 96.25 96 LEU A O 1
ATOM 833 N N . PRO A 1 97 ? -0.611 -5.960 -14.995 1.00 95.69 97 PRO A N 1
ATOM 834 C CA . PRO A 1 97 ? -0.201 -5.435 -13.688 1.00 95.69 97 PRO A CA 1
ATOM 835 C C . PRO A 1 97 ? -0.117 -3.901 -13.676 1.00 95.69 97 PRO A C 1
ATOM 837 O O . PRO A 1 97 ? 0.123 -3.266 -14.704 1.00 95.69 97 PRO A O 1
ATOM 840 N N . VAL A 1 98 ? -0.282 -3.298 -12.495 1.00 95.38 98 VAL A N 1
ATOM 841 C CA . VAL A 1 98 ? -0.237 -1.842 -12.310 1.00 95.38 98 VAL A CA 1
ATOM 842 C C . VAL A 1 98 ? 0.736 -1.431 -11.207 1.00 95.38 98 VAL A C 1
ATOM 844 O O . VAL A 1 98 ? 0.769 -2.003 -10.123 1.00 95.38 98 VAL A O 1
ATOM 847 N N . PHE A 1 99 ? 1.493 -0.366 -11.475 1.00 95.38 99 PHE A N 1
ATOM 848 C CA . PHE A 1 99 ? 2.465 0.220 -10.542 1.00 95.38 99 PHE A CA 1
ATOM 849 C C . PHE A 1 99 ? 2.133 1.675 -10.169 1.00 9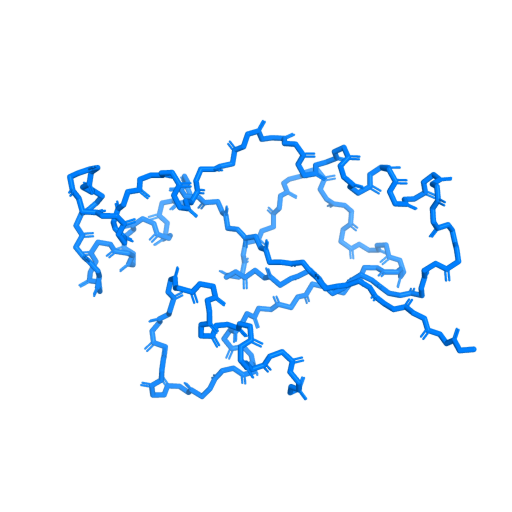5.38 99 PHE A C 1
ATOM 851 O O . PHE A 1 99 ? 2.841 2.307 -9.393 1.00 95.38 99 PHE A O 1
ATOM 858 N N . ASN A 1 100 ? 1.049 2.227 -10.722 1.00 92.69 100 ASN A N 1
ATOM 859 C CA . ASN A 1 100 ? 0.626 3.609 -10.518 1.00 92.69 100 ASN A CA 1
ATOM 860 C C . ASN A 1 100 ? -0.493 3.690 -9.470 1.00 92.69 100 ASN A C 1
ATOM 862 O O . ASN A 1 100 ? -1.586 3.163 -9.689 1.00 92.69 100 ASN A O 1
ATOM 866 N N . SER A 1 101 ? -0.247 4.407 -8.368 1.00 93.19 101 SER A N 1
ATOM 867 C CA . SER A 1 101 ? -1.230 4.568 -7.290 1.00 93.19 101 SER A CA 1
ATOM 868 C C . SER A 1 101 ? -2.517 5.250 -7.750 1.00 93.19 101 SER A C 1
ATOM 870 O O . SER A 1 101 ? -3.578 4.873 -7.278 1.00 93.19 101 SER A O 1
ATOM 872 N N . ASN A 1 102 ? -2.473 6.166 -8.726 1.00 94.56 102 ASN A N 1
ATOM 873 C CA . ASN A 1 102 ? -3.680 6.845 -9.211 1.00 94.56 102 ASN A CA 1
ATOM 874 C C . ASN A 1 102 ? -4.697 5.854 -9.788 1.00 94.56 102 ASN A C 1
ATOM 876 O O . ASN A 1 102 ? -5.894 5.983 -9.549 1.00 94.56 102 ASN A O 1
ATOM 880 N N . LEU A 1 103 ? -4.231 4.853 -10.544 1.00 95.44 103 LEU A N 1
ATOM 881 C CA . LEU A 1 103 ? -5.125 3.838 -11.098 1.00 95.44 103 LEU A CA 1
ATOM 882 C C . LEU A 1 103 ? -5.686 2.951 -9.983 1.00 95.44 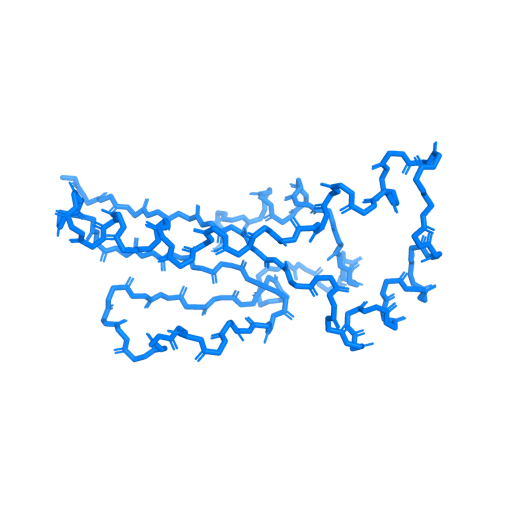103 LEU A C 1
ATOM 884 O O . LEU A 1 103 ? -6.878 2.666 -9.987 1.00 95.44 103 LEU A O 1
ATOM 888 N N . ILE A 1 104 ? -4.852 2.571 -9.009 1.00 97.31 104 ILE 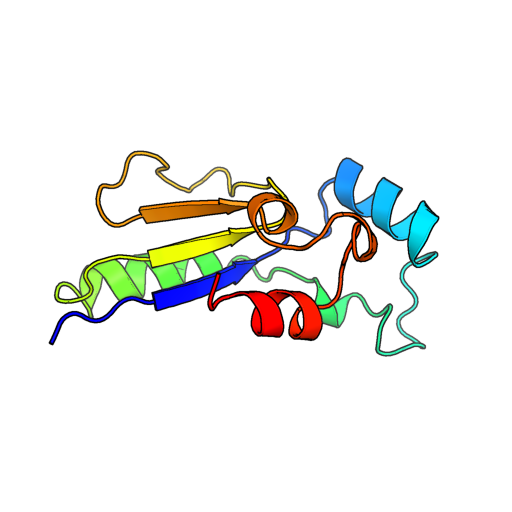A N 1
ATOM 889 C CA . ILE A 1 104 ? -5.287 1.808 -7.830 1.00 97.31 104 ILE A CA 1
ATOM 890 C C . ILE A 1 104 ? -6.374 2.587 -7.071 1.00 97.31 104 ILE A C 1
ATOM 892 O O . ILE A 1 104 ? -7.429 2.037 -6.759 1.00 97.31 104 ILE A O 1
ATOM 896 N N . GLU A 1 105 ? -6.151 3.882 -6.838 1.00 96.38 105 GLU A N 1
ATOM 897 C CA . GLU A 1 105 ? -7.044 4.776 -6.098 1.00 96.38 105 GLU A CA 1
ATOM 898 C C . GLU A 1 105 ? -8.410 4.957 -6.775 1.00 96.38 105 GLU A C 1
ATOM 900 O O . GLU A 1 105 ? -9.436 4.968 -6.092 1.00 96.38 105 GLU A O 1
ATOM 905 N N . ILE A 1 106 ? -8.454 5.014 -8.112 1.00 97.19 106 ILE A N 1
ATOM 906 C CA . ILE A 1 106 ? -9.712 5.101 -8.877 1.00 97.19 106 ILE A CA 1
ATOM 907 C C . ILE A 1 106 ? -10.628 3.896 -8.605 1.00 97.19 106 ILE A C 1
ATOM 909 O O . ILE A 1 106 ? -11.854 4.046 -8.607 1.00 97.19 106 ILE A O 1
ATOM 913 N N . TYR A 1 107 ? -10.069 2.714 -8.335 1.00 97.31 107 TYR A N 1
ATOM 914 C CA . TYR A 1 107 ? -10.837 1.490 -8.096 1.00 97.31 107 TYR A CA 1
ATOM 915 C C . TYR A 1 107 ? -11.127 1.190 -6.615 1.00 97.31 107 TYR A C 1
ATOM 917 O O . TYR A 1 107 ? -11.849 0.239 -6.344 1.00 97.31 107 TYR A O 1
ATOM 925 N N . LEU A 1 108 ? -10.691 2.015 -5.652 1.00 96.19 108 LEU A N 1
ATOM 926 C CA . LEU A 1 108 ? -10.926 1.770 -4.210 1.00 96.19 108 LEU A CA 1
ATOM 927 C C . LEU A 1 108 ? -12.404 1.763 -3.781 1.00 96.19 108 LEU A C 1
ATOM 929 O O . LEU A 1 108 ? -12.719 1.398 -2.654 1.00 96.19 108 LEU A O 1
ATOM 933 N N . HIS A 1 109 ? -13.308 2.198 -4.656 1.00 94.44 109 HIS A N 1
ATOM 934 C CA . HIS A 1 109 ? -14.753 2.163 -4.434 1.00 94.44 109 HIS A CA 1
ATOM 935 C C . HIS A 1 109 ? -15.380 0.777 -4.676 1.00 94.44 109 HIS A C 1
ATOM 937 O O . HIS A 1 109 ? -16.600 0.645 -4.549 1.00 94.44 109 HIS A O 1
ATOM 943 N N . LYS A 1 110 ? -14.587 -0.197 -5.133 1.00 91.44 110 LYS A N 1
ATOM 944 C CA . LYS A 1 110 ? -15.021 -1.563 -5.433 1.00 91.44 110 LYS A CA 1
ATOM 945 C C . LYS A 1 110 ? -15.076 -2.448 -4.196 1.00 91.44 110 LYS A C 1
ATOM 947 O O . LYS A 1 110 ? -14.289 -2.220 -3.253 1.00 91.44 110 LYS A O 1
#

Mean predicted aligned error: 2.8 Å

pLDDT: mean 95.57, std 2.31, range [81.69, 98.31]

Sequence (110 aa):
MEIDFVITWVDMNDPRWQKDFAIYSGKIDNTVNELSEARFRDYGLLKYWFRGIEKFTPWVRKIHFVTCGQKPEWLNENHSKLHIVNHEDFIPEQYLPVFNSNLIEIYLHK

Secondary structure (DSSP, 8-state):
----EEEE---TT-HHHHHHHHHHT-S--TTSTTT-GGGT---S-HHHHHHHHHHH-TT---EEEEESS---TT--TT-TTEEEEEGGGTS-GGG-S---HHHHHHTTT-